Protein AF-A0A2P4SDF3-F1 (afdb_monomer_lite)

Sequence (84 aa):
MLLHVGLLALVLLAAYRLYLRWRKRSGPGGAAQQSQAALLPRMKRRDFSLEQLREFDGTRNPRILLAVNGKVFDVTKGSKFYGP

Foldseek 3Di:
DVVVVVVVVVVVVVVVVVVVVVVCVVPCVLVVLLVVVVPDDDDDDDADDPVRLVCQQCPNDVWHWDDDPRDIDTCSNVCVPRHD

Secondary structure (DSSP, 8-state):
-HHHHHHHHHHHHHHHHHHHHHHHHS-HHHHHHHHHHHHSPPPPP----HHHHTT-BSSSSSSBEEEETTEEEE-GGGHHHH--

InterPro domains:
  IPR036400 Cytochrome b5-like heme/steroid binding domain superfamily [G3DSA:3.10.120.10] (41-84)
  IPR036400 Cytochrome b5-like heme/steroid binding domain superfamily [SSF55856] (39-84)
  IPR050577 MAPR/Neuferricin/Neudesin-like [PTHR10281] (7-84)

Structure (mmCIF, N/CA/C/O backbone):
data_AF-A0A2P4SDF3-F1
#
_entry.id   AF-A0A2P4SDF3-F1
#
loop_
_atom_site.group_PDB
_atom_site.id
_atom_site.type_symbol
_atom_site.label_atom_id
_atom_site.label_alt_id
_atom_site.label_comp_id
_atom_site.label_asym_id
_atom_site.label_entity_id
_atom_site.label_seq_id
_atom_site.pdbx_PDB_ins_code
_atom_site.Cartn_x
_atom_site.Cartn_y
_atom_site.Cartn_z
_atom_site.occupancy
_atom_site.B_iso_or_equiv
_atom_site.auth_seq_id
_atom_site.auth_comp_id
_atom_site.auth_asym_id
_atom_site.auth_atom_id
_atom_site.pdbx_PDB_model_num
ATOM 1 N N . MET A 1 1 ? 27.729 4.330 -48.201 1.00 73.19 1 MET A N 1
ATOM 2 C CA . MET A 1 1 ? 28.224 4.428 -46.806 1.00 73.19 1 MET A CA 1
ATOM 3 C C . MET A 1 1 ? 27.432 5.450 -45.988 1.00 73.19 1 MET A C 1
ATOM 5 O O . MET A 1 1 ? 26.775 5.041 -45.043 1.00 73.19 1 MET A O 1
ATOM 9 N N . LEU A 1 2 ? 27.375 6.729 -46.387 1.00 79.88 2 LEU A N 1
ATOM 10 C CA . LEU A 1 2 ? 26.640 7.790 -45.663 1.00 79.88 2 LEU A CA 1
ATOM 11 C C . LEU A 1 2 ? 25.128 7.526 -45.484 1.00 79.88 2 LEU A C 1
ATOM 13 O O . LEU A 1 2 ? 24.590 7.764 -44.407 1.00 79.88 2 LEU A O 1
ATOM 17 N N . LEU A 1 3 ? 24.455 6.961 -46.496 1.00 85.25 3 LEU A N 1
ATOM 18 C CA . LEU A 1 3 ? 23.026 6.608 -46.421 1.00 85.25 3 LEU A CA 1
ATOM 19 C C . LEU A 1 3 ? 22.719 5.547 -45.352 1.00 85.25 3 LEU A C 1
ATOM 21 O O . LEU A 1 3 ? 21.738 5.673 -44.623 1.00 85.25 3 LEU A O 1
ATOM 25 N N . HIS A 1 4 ? 23.572 4.527 -45.216 1.00 89.25 4 HIS A N 1
ATOM 26 C CA . HIS A 1 4 ? 23.393 3.490 -44.197 1.00 89.25 4 HIS A CA 1
ATOM 27 C C . HIS A 1 4 ? 23.610 4.046 -42.791 1.00 89.25 4 HIS A C 1
ATOM 29 O O . HIS A 1 4 ? 22.846 3.716 -41.892 1.00 89.25 4 HIS A O 1
ATOM 35 N N . VAL A 1 5 ? 24.594 4.934 -42.615 1.00 92.12 5 VAL A N 1
ATOM 36 C CA . VAL A 1 5 ? 24.843 5.611 -41.332 1.00 92.12 5 VAL A CA 1
ATOM 37 C C . VAL A 1 5 ? 23.648 6.484 -40.936 1.00 92.12 5 VAL A C 1
ATOM 39 O O . VAL A 1 5 ? 23.205 6.428 -39.790 1.00 92.12 5 VAL A O 1
ATOM 42 N N . GLY A 1 6 ? 23.070 7.225 -41.888 1.00 93.38 6 GLY A N 1
ATOM 43 C CA . GLY A 1 6 ? 21.861 8.021 -41.660 1.00 93.38 6 GLY A CA 1
ATOM 44 C C . GLY A 1 6 ? 20.649 7.171 -41.266 1.00 93.38 6 GLY A C 1
ATOM 45 O O . GLY A 1 6 ? 19.968 7.490 -40.292 1.00 93.38 6 GLY A O 1
ATOM 46 N N . LEU A 1 7 ? 20.415 6.054 -41.964 1.00 93.94 7 LEU A N 1
ATOM 47 C CA . LEU A 1 7 ? 19.321 5.129 -41.648 1.00 93.94 7 LEU A CA 1
ATOM 48 C C . LEU A 1 7 ? 19.485 4.512 -40.250 1.00 93.94 7 LEU A C 1
ATOM 50 O O . LEU A 1 7 ? 18.525 4.448 -39.483 1.00 93.94 7 LEU A O 1
ATOM 54 N N . LEU A 1 8 ? 20.708 4.112 -39.895 1.00 95.25 8 LEU A N 1
ATOM 55 C CA . LEU A 1 8 ? 21.022 3.501 -38.604 1.00 95.25 8 LEU A CA 1
ATOM 56 C C . LEU A 1 8 ? 20.817 4.500 -37.452 1.00 95.25 8 LEU A C 1
ATOM 58 O O . LEU A 1 8 ? 20.205 4.155 -36.442 1.00 95.25 8 LEU A O 1
ATOM 62 N N . ALA A 1 9 ? 21.217 5.763 -37.634 1.00 95.06 9 ALA A N 1
ATOM 63 C CA . ALA A 1 9 ? 20.952 6.833 -36.672 1.00 95.06 9 ALA A CA 1
ATOM 64 C C . ALA A 1 9 ? 19.446 7.091 -36.475 1.00 95.06 9 ALA A C 1
ATOM 66 O O . ALA A 1 9 ? 18.993 7.283 -35.346 1.00 95.06 9 ALA A O 1
ATOM 67 N N . LEU A 1 10 ? 18.654 7.046 -37.552 1.00 96.12 10 LEU A N 1
ATOM 68 C CA . LEU A 1 10 ? 17.201 7.243 -37.503 1.00 96.12 10 LEU A CA 1
ATOM 69 C C . LEU A 1 10 ? 16.499 6.101 -36.751 1.00 96.12 10 LEU A C 1
ATOM 71 O O . LEU A 1 10 ? 15.636 6.353 -35.908 1.00 96.12 10 LEU A O 1
ATOM 75 N N . VAL A 1 11 ? 16.918 4.854 -36.993 1.00 96.38 11 VAL A N 1
ATOM 76 C CA . VAL A 1 11 ? 16.420 3.668 -36.274 1.00 96.38 11 VAL A CA 1
ATOM 77 C C . VAL A 1 11 ? 16.771 3.740 -34.788 1.00 96.38 11 VAL A C 1
ATOM 79 O O . VAL A 1 11 ? 15.896 3.536 -33.944 1.00 96.38 11 VAL A O 1
ATOM 82 N N . LEU A 1 12 ? 18.015 4.094 -34.448 1.00 96.25 12 LEU A N 1
ATOM 83 C CA . LEU A 1 12 ? 18.441 4.272 -33.057 1.00 96.25 12 LEU A CA 1
ATOM 84 C C . LEU A 1 12 ? 17.665 5.395 -32.362 1.00 96.25 12 LEU A C 1
ATOM 86 O O . LEU A 1 12 ? 17.226 5.224 -31.225 1.00 96.25 12 LEU A O 1
ATOM 90 N N . LEU A 1 13 ? 17.431 6.520 -33.043 1.00 95.56 13 LEU A N 1
ATOM 91 C CA . LEU A 1 13 ? 16.639 7.626 -32.510 1.00 95.56 13 LEU A CA 1
ATOM 92 C C . LEU A 1 13 ? 15.183 7.207 -32.269 1.00 95.56 13 LEU A C 1
ATOM 94 O O . LEU A 1 13 ? 14.621 7.519 -31.218 1.00 95.56 13 LEU A O 1
ATOM 98 N N . ALA A 1 14 ? 14.572 6.485 -33.210 1.00 94.94 14 ALA A N 1
ATOM 99 C CA . ALA A 1 14 ? 13.211 5.975 -33.072 1.00 94.94 14 ALA A CA 1
ATOM 100 C C . ALA A 1 14 ? 13.099 4.980 -31.905 1.00 94.94 14 ALA A C 1
ATOM 102 O O . ALA A 1 14 ? 12.198 5.109 -31.072 1.00 94.94 14 ALA A O 1
ATOM 103 N N . ALA A 1 15 ? 14.051 4.049 -31.787 1.00 94.25 15 ALA A N 1
ATOM 104 C CA . ALA A 1 15 ? 14.136 3.111 -30.671 1.00 94.25 15 ALA A CA 1
ATOM 105 C C . ALA A 1 15 ? 14.330 3.837 -29.331 1.00 94.25 15 ALA A C 1
ATOM 107 O O . ALA A 1 15 ? 13.623 3.550 -28.365 1.00 94.25 15 ALA A O 1
ATOM 108 N N . TYR A 1 16 ? 15.208 4.842 -29.277 1.00 94.06 16 TYR A N 1
ATOM 109 C CA . TYR A 1 16 ? 15.436 5.664 -28.088 1.00 94.06 16 TYR A CA 1
ATOM 110 C C . TYR A 1 16 ? 14.181 6.448 -27.679 1.00 94.06 16 TYR A C 1
ATOM 112 O O . TYR A 1 16 ? 13.790 6.451 -26.510 1.00 94.06 16 TYR A O 1
ATOM 120 N N . ARG A 1 17 ? 13.483 7.065 -28.640 1.00 94.00 17 ARG A N 1
ATOM 121 C CA . ARG A 1 17 ? 12.205 7.759 -28.406 1.00 94.00 17 ARG A CA 1
ATOM 122 C C . ARG A 1 17 ? 11.119 6.802 -27.915 1.00 94.00 17 ARG A C 1
ATOM 124 O O . ARG A 1 17 ? 10.345 7.170 -27.028 1.00 94.00 17 ARG A O 1
ATOM 131 N N . LEU A 1 18 ? 11.058 5.586 -28.460 1.00 90.44 18 LEU A N 1
ATOM 132 C CA . LEU A 1 18 ? 10.117 4.553 -28.030 1.00 90.44 18 LEU A CA 1
ATOM 133 C C . LEU A 1 18 ? 10.431 4.072 -26.608 1.00 90.44 18 LEU A C 1
ATOM 135 O O . LEU A 1 18 ? 9.528 4.023 -25.774 1.00 90.44 18 LEU A O 1
ATOM 139 N N . TYR A 1 19 ? 11.707 3.821 -26.309 1.00 88.50 19 TYR A N 1
ATOM 140 C CA . TYR A 1 19 ? 12.196 3.477 -24.975 1.00 88.50 19 TYR A CA 1
ATOM 141 C C . TYR A 1 19 ? 11.846 4.562 -23.951 1.00 88.50 19 TYR A C 1
ATOM 143 O O . TYR A 1 19 ? 11.273 4.267 -22.903 1.00 88.50 19 TYR A O 1
ATOM 151 N N . LEU A 1 20 ? 12.082 5.836 -24.277 1.00 84.94 20 LEU A N 1
ATOM 152 C CA . LEU A 1 20 ? 11.696 6.956 -23.417 1.00 84.94 20 LEU A CA 1
ATOM 153 C C . LEU A 1 20 ? 10.173 7.069 -23.239 1.00 84.94 20 LEU A C 1
ATOM 155 O O . LEU A 1 20 ? 9.714 7.376 -22.137 1.00 84.94 20 LEU A O 1
ATOM 159 N N . ARG A 1 21 ? 9.370 6.788 -24.276 1.00 83.00 21 ARG A N 1
ATOM 160 C CA . ARG A 1 21 ? 7.897 6.717 -24.162 1.00 83.00 21 ARG A CA 1
ATOM 161 C C . ARG A 1 21 ? 7.438 5.580 -23.253 1.00 83.00 21 ARG A C 1
ATOM 163 O O . ARG A 1 21 ? 6.458 5.744 -22.531 1.00 83.00 21 ARG A O 1
ATOM 170 N N . TRP A 1 22 ? 8.102 4.429 -23.295 1.00 75.62 22 TRP A N 1
ATO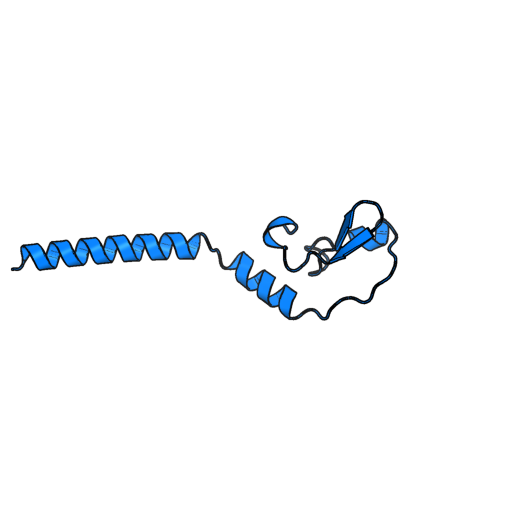M 171 C CA . TRP A 1 22 ? 7.774 3.285 -22.442 1.00 75.62 22 TRP A CA 1
ATOM 172 C C . TRP A 1 22 ? 8.202 3.538 -20.996 1.00 75.62 22 TRP A C 1
ATOM 174 O O . TRP A 1 22 ? 7.396 3.357 -20.088 1.00 75.62 22 TRP A O 1
ATOM 184 N N . ARG A 1 23 ? 9.396 4.100 -20.786 1.00 70.06 23 ARG A N 1
ATOM 185 C CA . ARG A 1 23 ? 9.876 4.544 -19.473 1.00 70.06 23 ARG A CA 1
ATOM 186 C C . ARG A 1 23 ? 8.967 5.604 -18.840 1.00 70.06 23 ARG A C 1
ATOM 188 O O . ARG A 1 23 ? 8.757 5.558 -17.639 1.00 70.06 23 ARG A O 1
ATOM 195 N N . LYS A 1 24 ? 8.390 6.529 -19.619 1.00 59.22 24 LYS A N 1
ATOM 196 C CA . LYS A 1 24 ? 7.406 7.505 -19.104 1.00 59.22 24 LYS A CA 1
ATOM 197 C C . LYS A 1 24 ? 6.044 6.888 -18.759 1.00 59.22 24 LYS A C 1
ATOM 199 O O . LYS A 1 24 ? 5.383 7.402 -17.864 1.00 59.22 24 LYS A O 1
ATOM 204 N N . ARG A 1 25 ? 5.619 5.814 -19.441 1.00 55.66 25 ARG A N 1
ATOM 205 C CA . ARG A 1 25 ? 4.384 5.070 -19.103 1.00 55.66 25 ARG A CA 1
ATOM 206 C C . ARG A 1 25 ? 4.539 4.217 -17.845 1.00 55.66 25 ARG A C 1
ATOM 208 O O . ARG A 1 25 ? 3.580 4.074 -17.094 1.00 55.66 25 ARG A O 1
ATOM 215 N N . SER A 1 26 ? 5.748 3.750 -17.556 1.00 52.62 26 SER A N 1
ATOM 216 C CA . SER A 1 26 ? 6.156 3.323 -16.213 1.00 52.62 26 SER A CA 1
ATOM 217 C C . SER A 1 26 ? 6.425 4.556 -15.343 1.00 52.62 26 SER A C 1
ATOM 219 O O . SER A 1 26 ? 7.552 4.814 -14.932 1.00 52.62 26 SER A O 1
ATOM 221 N N . GLY A 1 27 ? 5.401 5.392 -15.158 1.00 49.81 27 GLY A N 1
ATOM 222 C CA . GLY A 1 27 ? 5.538 6.695 -14.520 1.00 49.81 27 GLY A CA 1
ATOM 223 C C . GLY A 1 27 ? 6.152 6.612 -13.110 1.00 49.81 27 GLY A C 1
ATOM 224 O O . GLY A 1 27 ? 5.863 5.670 -12.367 1.00 49.81 27 GLY A O 1
ATOM 225 N N . PRO A 1 28 ? 6.962 7.610 -12.709 1.00 53.12 28 PRO A N 1
ATOM 226 C CA . PRO A 1 28 ? 7.655 7.654 -11.417 1.00 53.12 28 PRO A CA 1
ATOM 227 C C . PRO A 1 28 ? 6.725 7.615 -10.193 1.00 53.12 28 PRO A C 1
ATOM 229 O O . PRO A 1 28 ? 7.190 7.281 -9.108 1.00 53.12 28 PRO A O 1
ATOM 232 N N . GLY A 1 29 ? 5.421 7.872 -10.357 1.00 52.34 29 GLY A N 1
ATOM 233 C CA . GLY A 1 29 ? 4.433 7.748 -9.280 1.00 52.34 29 GLY A CA 1
ATOM 234 C C . GLY A 1 29 ? 4.343 6.334 -8.698 1.00 52.34 29 GLY A C 1
ATOM 235 O O . GLY A 1 29 ? 4.259 6.180 -7.489 1.00 52.34 29 GLY A O 1
ATOM 236 N N . GLY A 1 30 ? 4.475 5.285 -9.522 1.00 52.41 30 GLY A N 1
ATOM 237 C CA . GLY A 1 30 ? 4.454 3.900 -9.029 1.00 52.41 30 GLY A CA 1
ATOM 238 C C . GLY A 1 30 ? 5.725 3.498 -8.273 1.00 52.41 30 GLY A C 1
ATOM 239 O O . GLY A 1 30 ? 5.651 2.757 -7.298 1.00 52.41 30 GLY A O 1
ATOM 240 N N . ALA A 1 31 ? 6.884 4.013 -8.695 1.00 53.84 31 ALA A N 1
ATOM 241 C CA . ALA A 1 31 ? 8.179 3.719 -8.078 1.00 53.84 31 ALA A CA 1
ATOM 242 C C . ALA A 1 31 ? 8.397 4.510 -6.774 1.00 53.84 31 ALA A C 1
ATOM 244 O O . ALA A 1 31 ? 8.948 3.968 -5.814 1.00 53.84 31 ALA A O 1
ATOM 245 N N . ALA A 1 32 ? 7.919 5.758 -6.707 1.00 55.66 32 ALA A N 1
ATOM 246 C CA . ALA A 1 32 ? 7.944 6.568 -5.491 1.00 55.66 32 ALA A CA 1
ATOM 247 C C . ALA A 1 32 ? 7.008 5.984 -4.415 1.00 55.66 32 ALA A C 1
ATOM 249 O O . ALA A 1 32 ? 7.451 5.743 -3.290 1.00 55.66 32 ALA A O 1
ATOM 250 N N . GLN A 1 33 ? 5.768 5.627 -4.776 1.00 55.72 33 GLN A N 1
ATOM 251 C CA . GLN A 1 33 ? 4.839 4.968 -3.850 1.00 55.72 33 GLN A CA 1
ATOM 252 C C . GLN A 1 33 ? 5.316 3.567 -3.434 1.00 55.72 33 GLN A C 1
ATOM 254 O O . GLN A 1 33 ? 5.166 3.199 -2.270 1.00 55.72 33 GLN A O 1
ATOM 259 N N . GLN A 1 34 ? 5.921 2.777 -4.334 1.00 58.38 34 GLN A N 1
ATOM 260 C CA . GLN A 1 34 ? 6.512 1.482 -3.957 1.00 58.38 34 GLN A CA 1
ATOM 261 C C . GLN A 1 34 ? 7.669 1.636 -2.972 1.00 58.38 34 GLN A C 1
ATOM 263 O O . GLN A 1 34 ? 7.782 0.835 -2.046 1.00 58.38 34 GLN A O 1
ATOM 268 N N . SER A 1 35 ? 8.498 2.667 -3.142 1.00 60.16 35 SER A N 1
ATOM 269 C CA . SER A 1 35 ? 9.578 2.977 -2.200 1.00 60.16 35 SER A CA 1
ATOM 270 C C . SER A 1 35 ? 9.013 3.310 -0.818 1.00 60.16 35 SER A C 1
ATOM 272 O O . SER A 1 35 ? 9.495 2.799 0.188 1.00 60.16 35 SER A O 1
ATOM 274 N N . GLN A 1 36 ? 7.925 4.080 -0.759 1.00 62.84 36 GLN A N 1
ATOM 275 C CA . GLN A 1 36 ? 7.260 4.424 0.499 1.00 62.84 36 GLN A CA 1
ATOM 276 C C . GLN A 1 36 ? 6.596 3.203 1.162 1.00 62.84 36 GLN A C 1
ATOM 278 O O . GLN A 1 36 ? 6.727 3.005 2.369 1.00 62.84 36 GLN A O 1
ATOM 283 N N . ALA A 1 37 ? 5.978 2.320 0.372 1.00 64.12 37 ALA A N 1
ATOM 284 C CA . ALA A 1 37 ? 5.426 1.049 0.843 1.00 64.12 37 ALA A CA 1
ATOM 285 C C . ALA A 1 37 ? 6.504 0.073 1.355 1.00 64.12 37 ALA A C 1
ATOM 287 O O . ALA A 1 37 ? 6.233 -0.726 2.251 1.00 64.12 37 ALA A O 1
ATOM 288 N N . ALA A 1 38 ? 7.715 0.116 0.791 1.00 66.25 38 ALA A N 1
ATOM 289 C CA . ALA A 1 38 ? 8.842 -0.720 1.205 1.00 66.25 38 ALA A CA 1
ATOM 290 C C . ALA A 1 38 ? 9.473 -0.265 2.531 1.00 66.25 38 ALA A C 1
ATOM 292 O O . ALA A 1 38 ? 10.013 -1.095 3.259 1.00 66.25 38 ALA A O 1
ATOM 293 N N . LEU A 1 39 ? 9.375 1.028 2.859 1.00 74.56 39 LEU A N 1
ATOM 294 C CA . LEU A 1 39 ? 9.878 1.595 4.114 1.00 74.56 39 LEU A CA 1
ATOM 295 C C . LEU A 1 39 ? 8.963 1.303 5.309 1.00 74.56 39 LEU A C 1
ATOM 297 O O . LEU A 1 39 ? 9.415 1.303 6.454 1.00 74.56 39 LEU A O 1
ATOM 301 N N . LEU A 1 40 ? 7.674 1.057 5.065 1.00 81.31 40 LEU A N 1
ATOM 302 C CA . LEU A 1 40 ? 6.718 0.818 6.135 1.00 81.31 40 LEU A CA 1
ATOM 303 C C . LEU A 1 40 ? 6.915 -0.581 6.745 1.00 81.31 40 LEU A C 1
ATOM 305 O O . LEU A 1 40 ? 6.815 -1.588 6.036 1.00 81.31 40 LEU A O 1
ATOM 309 N N . PRO A 1 41 ? 7.119 -0.691 8.073 1.00 86.38 41 PRO A N 1
ATOM 310 C CA . PRO A 1 41 ? 7.218 -1.988 8.724 1.00 86.38 41 PRO A CA 1
ATOM 311 C C . PRO A 1 41 ? 5.911 -2.768 8.558 1.00 86.38 41 PRO A C 1
ATOM 313 O O . PRO A 1 41 ? 4.821 -2.190 8.440 1.00 86.38 41 PRO A O 1
ATOM 316 N N . ARG A 1 42 ? 6.010 -4.103 8.557 1.00 84.25 42 ARG A N 1
ATOM 317 C CA . ARG A 1 42 ? 4.831 -4.975 8.508 1.00 84.25 42 ARG A CA 1
ATOM 318 C C . ARG A 1 42 ? 3.912 -4.674 9.687 1.00 84.25 42 ARG A C 1
ATOM 320 O O . ARG A 1 42 ? 4.347 -4.661 10.837 1.00 84.25 42 ARG A O 1
ATOM 327 N N . MET A 1 43 ? 2.637 -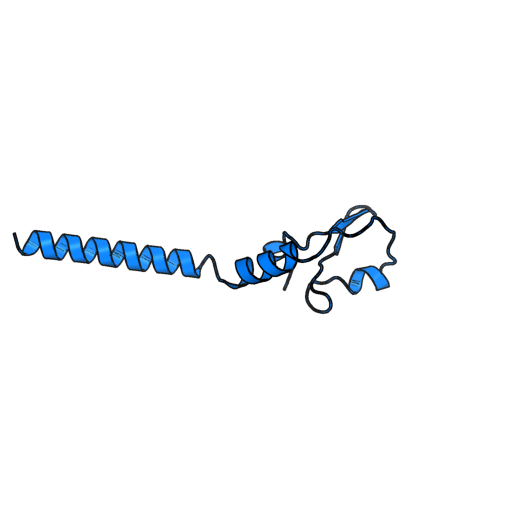4.447 9.390 1.00 85.56 43 MET A N 1
ATOM 328 C CA . MET A 1 43 ? 1.638 -4.188 10.416 1.00 85.56 43 MET A CA 1
ATOM 329 C C . MET A 1 43 ? 1.360 -5.462 11.221 1.00 85.56 43 MET A C 1
ATOM 331 O O . MET A 1 43 ? 1.267 -6.556 10.659 1.00 85.56 43 MET A O 1
ATOM 335 N N . LYS A 1 44 ? 1.224 -5.323 12.544 1.00 90.50 44 LYS A N 1
ATOM 336 C CA . LYS A 1 44 ? 0.757 -6.419 13.402 1.00 90.50 44 LYS A CA 1
ATOM 337 C C . LYS A 1 44 ? -0.716 -6.708 13.106 1.00 90.50 44 LYS A C 1
ATOM 339 O O . LYS A 1 44 ? -1.474 -5.791 12.794 1.00 90.50 44 LYS A O 1
ATOM 344 N N . ARG A 1 45 ? -1.120 -7.975 13.231 1.00 90.31 45 ARG A N 1
ATOM 345 C CA . ARG A 1 45 ? -2.531 -8.367 13.122 1.00 90.31 45 ARG A CA 1
ATOM 346 C C . ARG A 1 45 ? -3.322 -7.731 14.262 1.00 90.31 45 ARG A C 1
ATOM 348 O O . ARG A 1 45 ? -2.912 -7.838 15.415 1.00 90.31 45 ARG A O 1
ATOM 355 N N . ARG A 1 46 ? -4.424 -7.076 13.914 1.00 91.94 46 ARG A N 1
ATOM 356 C CA . ARG A 1 46 ? -5.405 -6.513 14.839 1.00 91.94 46 ARG A CA 1
ATOM 357 C C . ARG A 1 46 ? -6.726 -6.320 14.109 1.00 91.94 46 ARG A C 1
ATOM 359 O O . ARG A 1 46 ? -6.733 -6.241 12.878 1.00 91.94 46 ARG A O 1
ATOM 366 N N . ASP A 1 47 ? -7.787 -6.188 14.882 1.00 94.50 47 ASP A N 1
ATOM 367 C CA . ASP A 1 47 ? -9.111 -5.879 14.366 1.00 94.50 47 ASP A CA 1
ATOM 368 C C . ASP A 1 47 ? -9.279 -4.369 14.181 1.00 94.50 47 ASP A C 1
ATOM 370 O O . ASP A 1 47 ? -8.560 -3.562 14.779 1.00 94.50 47 ASP A O 1
ATOM 374 N N . PHE A 1 48 ? -10.212 -4.001 13.310 1.00 94.75 48 PHE A N 1
ATOM 375 C CA . PHE A 1 48 ? -10.538 -2.616 12.999 1.00 94.75 48 PHE A CA 1
ATOM 376 C C . PHE A 1 48 ? -12.052 -2.449 12.985 1.00 94.75 48 PHE A C 1
ATOM 378 O O . PHE A 1 48 ? -12.759 -3.277 12.405 1.00 94.75 48 PHE A O 1
ATOM 385 N N . SER A 1 49 ? -12.539 -1.352 13.563 1.00 96.56 49 SER A N 1
ATOM 386 C CA . SER A 1 49 ? -13.871 -0.852 13.226 1.00 96.56 49 SER A CA 1
ATOM 387 C C . SER A 1 49 ? -13.869 -0.262 11.811 1.00 96.56 49 SER A C 1
ATOM 389 O O . SER A 1 49 ? -12.814 0.029 11.235 1.00 96.56 49 SER A O 1
ATOM 391 N N . LEU A 1 50 ? -15.054 -0.061 11.234 1.00 94.50 50 LEU A N 1
ATOM 392 C CA . LEU A 1 50 ? -15.172 0.538 9.903 1.00 94.50 50 LEU A CA 1
ATOM 393 C 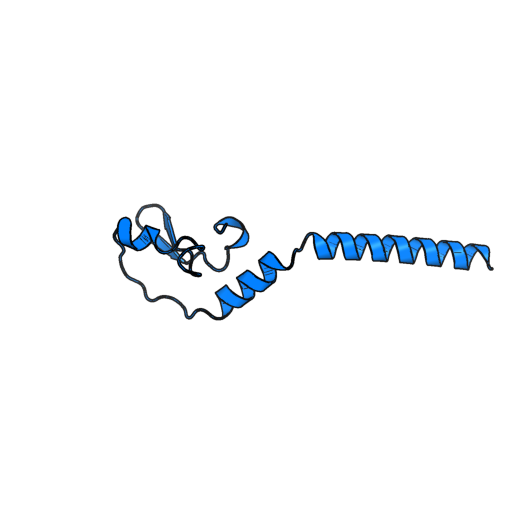C . LEU A 1 50 ? -14.656 1.983 9.884 1.00 94.50 50 LEU A C 1
ATOM 395 O O . LEU A 1 50 ? -14.027 2.394 8.908 1.00 94.50 50 LEU A O 1
ATOM 399 N N . GLU A 1 51 ? -14.861 2.736 10.968 1.00 95.50 51 GLU A N 1
ATOM 400 C CA . GLU A 1 51 ? -14.356 4.105 11.092 1.00 95.50 51 GLU A CA 1
ATOM 401 C C . GLU A 1 51 ? -12.826 4.124 11.122 1.00 95.50 51 GLU A C 1
ATOM 403 O O . GLU A 1 51 ? -12.217 4.915 10.404 1.00 95.50 51 GLU A O 1
ATOM 408 N N . GLN A 1 52 ? -12.216 3.211 11.887 1.00 95.06 52 GLN A N 1
ATOM 409 C CA . GLN A 1 52 ? -10.761 3.075 11.979 1.00 95.06 52 GLN A CA 1
ATOM 410 C C . GLN A 1 52 ? -10.147 2.634 10.650 1.00 95.06 52 GLN A C 1
ATOM 412 O O . GLN A 1 52 ? -9.096 3.131 10.254 1.00 95.06 52 GLN A O 1
ATOM 417 N N . LEU A 1 53 ? -10.788 1.698 9.942 1.00 95.44 53 LEU A N 1
ATOM 418 C CA . LEU A 1 53 ? -10.286 1.210 8.660 1.00 95.44 53 LEU A CA 1
ATOM 419 C C . LEU A 1 53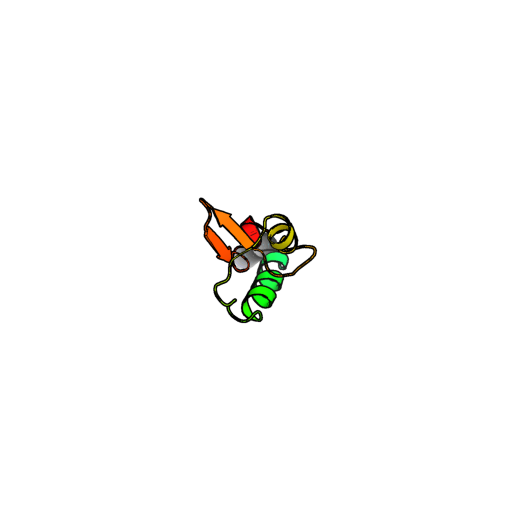 ? -10.279 2.317 7.594 1.00 95.44 53 LEU A C 1
ATOM 421 O O . LEU A 1 53 ? -9.363 2.373 6.777 1.00 95.44 53 LEU A O 1
ATOM 425 N N . ARG A 1 54 ? -11.258 3.232 7.639 1.00 93.62 54 ARG A N 1
ATOM 426 C CA . ARG A 1 54 ? -11.403 4.347 6.688 1.00 93.62 54 ARG A CA 1
ATOM 427 C C . ARG A 1 54 ? -10.241 5.346 6.718 1.00 93.62 54 ARG A C 1
ATOM 429 O O . ARG A 1 54 ? -10.077 6.107 5.769 1.00 93.62 54 ARG A O 1
ATOM 436 N N . GLU A 1 55 ? -9.442 5.362 7.781 1.00 94.62 55 GLU A N 1
ATOM 437 C CA . GLU A 1 55 ? -8.250 6.213 7.876 1.00 94.62 55 GLU A CA 1
ATOM 438 C C . GLU A 1 55 ? -7.105 5.743 6.964 1.00 94.62 55 GLU A C 1
ATOM 440 O O . GLU A 1 55 ? -6.214 6.527 6.638 1.00 94.62 55 GLU A O 1
ATOM 445 N N . PHE A 1 56 ? -7.124 4.478 6.533 1.00 94.19 56 PHE A N 1
ATOM 446 C CA . PHE A 1 56 ? -6.053 3.840 5.766 1.00 94.19 56 PHE A CA 1
ATOM 447 C C . PHE A 1 56 ? -6.377 3.767 4.269 1.00 94.19 56 PHE A C 1
ATOM 449 O O . PHE A 1 56 ? -6.464 2.684 3.689 1.00 94.19 56 PHE A O 1
ATOM 456 N N . ASP A 1 57 ? -6.571 4.934 3.652 1.00 91.12 57 ASP A N 1
ATOM 457 C CA . ASP A 1 57 ? -7.006 5.096 2.255 1.00 91.12 57 ASP A CA 1
ATOM 458 C C . ASP A 1 57 ? -5.872 5.441 1.266 1.00 91.12 57 ASP A C 1
ATOM 460 O O . ASP A 1 57 ? -6.127 5.658 0.084 1.00 91.12 57 ASP A O 1
ATOM 464 N N . GLY A 1 58 ? -4.617 5.521 1.718 1.00 90.00 58 GLY A N 1
ATOM 465 C CA . GLY A 1 58 ? -3.491 5.944 0.874 1.00 90.00 58 GLY A CA 1
ATOM 466 C C . GLY A 1 58 ? -3.375 7.459 0.673 1.00 90.00 58 GLY A C 1
ATOM 467 O O . GLY A 1 58 ? -2.377 7.904 0.112 1.00 90.00 58 GLY A O 1
ATOM 468 N N . THR A 1 59 ? -4.355 8.249 1.132 1.00 88.38 59 THR A N 1
ATOM 469 C CA . THR A 1 59 ? -4.361 9.721 1.043 1.00 88.38 59 THR A CA 1
ATOM 470 C C . THR A 1 59 ? -4.090 10.350 2.406 1.00 88.38 59 THR A C 1
ATOM 472 O O . THR A 1 59 ? -3.161 11.137 2.561 1.00 88.38 59 THR A O 1
ATOM 475 N N . ARG A 1 60 ? -4.894 9.987 3.414 1.00 88.31 60 ARG A N 1
ATOM 476 C CA . ARG A 1 60 ? -4.746 10.448 4.806 1.00 88.31 60 ARG A CA 1
ATOM 477 C C . ARG A 1 60 ? -3.622 9.717 5.5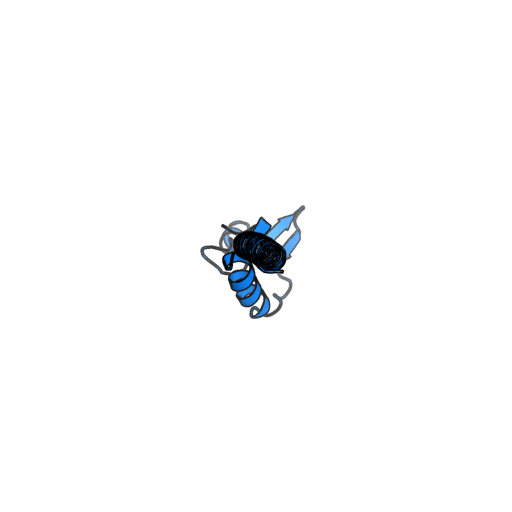21 1.00 88.31 60 ARG A C 1
ATOM 479 O O . ARG A 1 60 ? -2.911 10.300 6.334 1.00 88.31 60 ARG A O 1
ATOM 486 N N . ASN A 1 61 ? -3.462 8.439 5.199 1.00 88.56 61 ASN A N 1
ATOM 487 C CA . ASN A 1 61 ? -2.387 7.593 5.683 1.00 88.56 6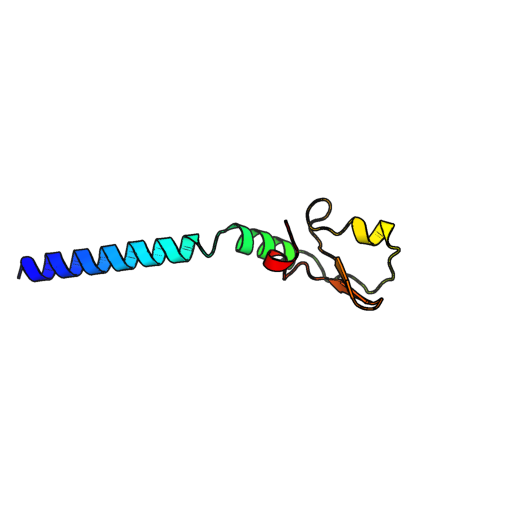1 ASN A CA 1
ATOM 488 C C . ASN A 1 61 ? -1.675 6.975 4.475 1.00 88.56 61 ASN A C 1
ATOM 490 O O . ASN A 1 61 ? -2.360 6.487 3.580 1.00 88.56 61 ASN A O 1
ATOM 494 N N . PRO A 1 62 ? -0.331 6.926 4.439 1.00 89.31 62 PRO A N 1
ATOM 495 C CA . PRO A 1 62 ? 0.390 6.278 3.343 1.00 89.31 62 PRO A CA 1
ATOM 496 C C . PRO A 1 62 ? 0.117 4.768 3.247 1.00 89.31 62 PRO A C 1
ATOM 498 O O . PRO A 1 62 ? 0.388 4.164 2.211 1.00 89.31 62 PRO A O 1
ATOM 501 N N . ARG A 1 63 ? -0.390 4.138 4.316 1.00 92.25 63 ARG A N 1
ATOM 502 C CA . ARG A 1 63 ? -0.785 2.729 4.321 1.00 92.25 63 ARG A CA 1
ATOM 503 C C . ARG A 1 63 ? -2.213 2.577 3.796 1.00 92.25 63 ARG A C 1
ATOM 505 O O . ARG A 1 63 ? -3.107 3.318 4.196 1.00 92.25 63 ARG A O 1
ATOM 512 N N . ILE A 1 64 ? -2.416 1.569 2.953 1.00 94.00 64 ILE A N 1
ATOM 513 C CA . ILE A 1 64 ? -3.711 1.221 2.365 1.00 94.00 64 ILE A CA 1
ATOM 514 C C . ILE A 1 64 ? -4.155 -0.116 2.949 1.00 94.00 64 ILE A C 1
ATOM 516 O O . ILE A 1 64 ? -3.478 -1.135 2.762 1.00 94.00 64 ILE A O 1
ATOM 520 N N . LEU A 1 65 ? -5.285 -0.116 3.654 1.00 95.12 65 LEU A N 1
ATOM 521 C CA . LEU A 1 65 ? -5.890 -1.328 4.198 1.00 95.12 65 LEU A CA 1
ATOM 522 C C . LEU A 1 65 ? -7.205 -1.629 3.479 1.00 95.12 65 LEU A C 1
ATOM 524 O O . LEU A 1 65 ? -8.027 -0.745 3.264 1.00 95.12 65 LEU A O 1
ATOM 528 N N . LEU A 1 66 ? -7.413 -2.897 3.138 1.00 94.94 66 LEU A N 1
ATOM 529 C CA . LEU A 1 66 ? -8.612 -3.365 2.449 1.00 94.94 66 LEU A CA 1
ATOM 530 C C . LEU A 1 66 ? -9.242 -4.520 3.224 1.00 94.94 66 LEU A C 1
ATOM 532 O O . LEU A 1 66 ? -8.565 -5.503 3.525 1.00 94.94 66 LEU A O 1
ATOM 536 N N . ALA A 1 67 ? -10.539 -4.422 3.518 1.00 96.19 67 ALA A N 1
ATOM 537 C CA . ALA A 1 67 ? -11.300 -5.520 4.101 1.00 96.19 67 ALA A CA 1
ATOM 538 C C . ALA A 1 67 ? -12.015 -6.339 3.017 1.00 96.19 67 ALA A C 1
ATOM 540 O O . ALA A 1 67 ? -12.732 -5.786 2.188 1.00 96.19 67 ALA A O 1
ATOM 541 N N . VAL A 1 68 ? -11.858 -7.663 3.054 1.00 96.19 68 VAL A N 1
ATOM 542 C CA . VAL A 1 68 ? -12.562 -8.611 2.178 1.00 96.19 68 VAL A CA 1
ATOM 543 C C . VAL A 1 68 ? -13.095 -9.750 3.037 1.00 96.19 68 VAL A C 1
ATOM 545 O O . VAL A 1 68 ? -12.323 -10.429 3.714 1.00 96.19 68 VAL A O 1
ATOM 548 N N . ASN A 1 69 ? -14.416 -9.958 3.021 1.00 96.00 69 ASN A N 1
ATOM 549 C CA . ASN A 1 69 ? -15.093 -10.994 3.813 1.00 96.00 69 ASN A CA 1
ATOM 550 C C . ASN A 1 69 ? -14.682 -10.981 5.306 1.00 96.00 69 ASN A C 1
ATOM 552 O O . ASN A 1 69 ? -14.264 -11.994 5.866 1.00 96.00 69 ASN A O 1
ATOM 556 N N . GLY A 1 70 ? -14.692 -9.792 5.919 1.00 93.94 70 GLY A N 1
ATOM 557 C CA . GLY A 1 70 ? -14.340 -9.592 7.331 1.00 93.94 70 GLY A CA 1
ATOM 558 C C . GLY A 1 70 ? -12.844 -9.663 7.668 1.00 93.94 70 GLY A C 1
ATOM 559 O O . GLY A 1 70 ? -12.481 -9.487 8.825 1.00 93.94 70 GLY A O 1
ATOM 560 N N . LYS A 1 71 ? -11.955 -9.895 6.692 1.00 95.00 71 LYS A N 1
ATOM 561 C CA . LYS A 1 71 ? -10.498 -9.939 6.907 1.00 95.00 71 LYS A CA 1
ATOM 562 C C . LYS A 1 71 ? -9.825 -8.699 6.341 1.00 95.00 71 LYS A C 1
ATOM 564 O O . LYS A 1 71 ? -10.085 -8.337 5.199 1.00 95.00 71 LYS A O 1
ATOM 569 N N . VAL A 1 72 ? -8.927 -8.093 7.114 1.00 95.56 72 VAL A N 1
ATOM 570 C CA . VAL A 1 72 ? -8.179 -6.893 6.716 1.00 95.56 72 VAL A CA 1
ATOM 571 C C . VAL A 1 72 ? -6.814 -7.271 6.143 1.00 95.56 72 VAL A C 1
ATOM 573 O O . VAL A 1 72 ? -6.049 -8.017 6.757 1.00 95.56 72 VAL A O 1
ATOM 576 N N . PHE A 1 73 ? -6.501 -6.724 4.973 1.00 94.25 73 PHE A N 1
ATOM 577 C CA . PHE A 1 73 ? -5.247 -6.918 4.259 1.00 94.25 73 PHE A CA 1
ATOM 578 C C . PHE A 1 73 ? -4.521 -5.588 4.086 1.00 94.25 73 PHE A C 1
ATOM 580 O O . PHE A 1 73 ? -5.125 -4.581 3.728 1.00 94.25 73 PHE A O 1
ATOM 587 N N . ASP A 1 74 ? -3.206 -5.606 4.292 1.00 93.81 74 ASP A N 1
ATOM 588 C CA . ASP A 1 74 ? -2.338 -4.491 3.928 1.00 93.81 74 ASP A CA 1
ATOM 589 C C . ASP A 1 74 ? -1.982 -4.589 2.443 1.00 93.81 74 ASP A C 1
ATOM 591 O O . ASP A 1 74 ? -1.195 -5.446 2.027 1.00 93.81 74 ASP A O 1
ATOM 595 N N . VAL A 1 75 ? -2.589 -3.712 1.648 1.00 93.31 75 VAL A N 1
ATOM 596 C CA . VAL A 1 75 ? -2.434 -3.659 0.190 1.00 93.31 75 VAL A CA 1
ATOM 597 C C . VAL A 1 75 ? -1.569 -2.482 -0.253 1.00 93.31 75 VAL A C 1
ATOM 599 O O . VAL A 1 75 ? -1.526 -2.155 -1.436 1.00 93.31 75 VAL A O 1
ATOM 602 N N . THR A 1 76 ? -0.804 -1.885 0.664 1.00 91.75 76 THR A N 1
ATOM 603 C CA . THR A 1 76 ? 0.040 -0.709 0.390 1.00 91.75 76 THR A CA 1
ATOM 604 C C . THR A 1 76 ? 1.050 -0.955 -0.734 1.00 91.75 76 THR A C 1
ATOM 606 O O . THR A 1 76 ? 1.311 -0.077 -1.551 1.00 91.75 76 THR A O 1
ATOM 609 N N . LYS A 1 77 ? 1.574 -2.184 -0.858 1.00 87.94 77 LYS A N 1
ATOM 610 C CA . LYS A 1 77 ? 2.466 -2.574 -1.972 1.00 87.94 77 LYS A CA 1
ATOM 611 C C . LYS A 1 77 ? 1.781 -2.542 -3.344 1.00 87.94 77 LYS A C 1
ATOM 613 O O . LYS A 1 77 ? 2.457 -2.421 -4.362 1.00 87.94 77 LYS A O 1
ATOM 618 N N . GLY A 1 78 ? 0.459 -2.688 -3.363 1.00 87.50 78 GLY A N 1
ATOM 619 C CA . GLY A 1 78 ? -0.398 -2.619 -4.539 1.00 87.50 78 GLY A CA 1
ATOM 620 C C . GLY A 1 78 ? -1.026 -1.242 -4.738 1.00 87.50 78 GLY A C 1
ATOM 621 O O . GLY A 1 78 ? -2.061 -1.164 -5.388 1.00 87.50 78 GLY A O 1
ATOM 622 N N . SER A 1 79 ? -0.438 -0.168 -4.203 1.00 87.50 79 SER A N 1
ATOM 623 C CA . SER A 1 79 ? -0.979 1.199 -4.291 1.00 87.50 79 SER A CA 1
ATOM 624 C C . SER A 1 79 ? -1.321 1.651 -5.711 1.00 87.50 79 SER A C 1
ATOM 626 O O . SER A 1 79 ? -2.272 2.391 -5.891 1.00 87.50 79 SER A O 1
ATOM 628 N N . LYS A 1 80 ? -0.641 1.132 -6.740 1.00 87.00 80 LYS A N 1
ATOM 629 C CA . LYS A 1 80 ? -1.010 1.359 -8.149 1.00 87.00 80 LYS A CA 1
ATOM 630 C C . LYS A 1 80 ? -2.463 0.963 -8.484 1.00 87.00 80 LYS A C 1
ATOM 632 O O . LYS A 1 80 ? -3.025 1.488 -9.437 1.00 87.00 80 LYS A O 1
ATOM 637 N N . PHE A 1 81 ? -3.029 -0.004 -7.764 1.00 89.56 81 PHE A N 1
ATOM 638 C CA . PHE A 1 81 ? -4.377 -0.530 -7.989 1.00 89.56 81 PHE A CA 1
ATOM 639 C C . PHE A 1 81 ? -5.401 -0.005 -6.978 1.00 89.56 81 PHE A C 1
ATOM 641 O O . PHE A 1 81 ? -6.578 0.076 -7.310 1.00 89.56 81 PHE A O 1
ATOM 648 N N . TYR A 1 82 ? -4.963 0.304 -5.754 1.00 90.38 82 TYR A N 1
ATOM 649 C CA . TYR A 1 82 ? -5.849 0.610 -4.622 1.00 90.38 82 TYR A CA 1
ATOM 650 C C . TYR A 1 82 ? -5.680 2.027 -4.058 1.00 90.38 82 TYR A C 1
ATOM 652 O O . TYR A 1 82 ? -6.445 2.417 -3.183 1.00 90.38 82 TYR A O 1
ATOM 660 N N . GLY A 1 83 ? -4.655 2.758 -4.494 1.00 84.81 83 GLY A N 1
ATOM 661 C CA . GLY A 1 83 ? -4.381 4.134 -4.088 1.00 84.81 83 GLY A CA 1
ATOM 662 C C . GLY A 1 83 ? -4.933 5.159 -5.087 1.00 84.81 83 GLY A C 1
ATOM 663 O O . GLY A 1 83 ? -5.322 4.773 -6.192 1.00 84.81 83 GLY A O 1
ATOM 664 N N . PRO A 1 84 ? -4.982 6.441 -4.691 1.00 78.06 84 PRO A N 1
ATOM 665 C CA . PRO A 1 84 ? -5.417 7.555 -5.539 1.00 78.06 84 PRO A CA 1
ATOM 666 C C . PRO A 1 84 ? -4.458 7.864 -6.701 1.00 78.06 84 PRO A C 1
ATOM 668 O O . PRO A 1 84 ? -3.247 7.545 -6.599 1.00 78.06 84 PRO A O 1
#

Organism: Bambusicola thoracicus (NCBI:txid9083)

pLDDT: mean 84.38, std 14.11, range [49.81, 96.56]

Radius of gyration: 21.6 Å; chains: 1; bounding box: 43×21×62 Å